Protein AF-A0A9D2FZN5-F1 (afdb_monomer_lite)

Radius of gyration: 23.53 Å; chains: 1; bounding box: 45×25×76 Å

Secondary structure (DSSP, 8-state):
--HHHHHHHHHHHHHHHHHHHHHHHTTSTTS--HHHHT--HHHHHHHHHHHHHHHHTT--HHHHHHHHHHHHHHHHHHHHTS-GGG-TTTTHHHHHHHHHHHHHHHHHHHHHHHHHHHHHHHH--HHHHHHHHHHHH----S---

Organism: NCBI:txid2838738

Structure (mmCIF, N/CA/C/O backbone):
data_AF-A0A9D2FZN5-F1
#
_entry.id   AF-A0A9D2FZN5-F1
#
loop_
_atom_site.group_PDB
_atom_site.id
_atom_site.type_symbol
_atom_site.label_atom_id
_atom_site.label_alt_id
_atom_site.label_comp_id
_atom_site.label_asym_id
_atom_site.label_entity_id
_atom_site.label_seq_id
_atom_site.pdbx_PDB_ins_code
_atom_site.Cartn_x
_atom_site.Cartn_y
_atom_site.Cartn_z
_atom_site.occupancy
_atom_site.B_iso_or_equiv
_atom_site.auth_seq_id
_atom_site.auth_comp_id
_atom_site.auth_asym_id
_atom_site.auth_atom_id
_atom_site.pdbx_PDB_model_num
ATOM 1 N N . MET A 1 1 ? 15.757 3.396 12.621 1.00 40.53 1 MET A N 1
ATOM 2 C CA . MET A 1 1 ? 14.468 2.674 12.544 1.00 40.53 1 MET A CA 1
ATOM 3 C C . MET A 1 1 ? 14.019 2.685 11.091 1.00 40.53 1 MET A C 1
ATOM 5 O O . MET A 1 1 ? 14.041 3.756 10.493 1.00 40.53 1 MET A O 1
ATOM 9 N N . LYS A 1 2 ? 13.760 1.525 10.476 1.00 32.72 2 LYS A N 1
ATOM 10 C CA . LYS A 1 2 ? 13.417 1.441 9.044 1.00 32.72 2 LYS A CA 1
ATOM 11 C C . LYS A 1 2 ? 11.920 1.706 8.870 1.00 32.72 2 LYS A C 1
ATOM 13 O O . LYS A 1 2 ? 11.121 1.125 9.591 1.00 32.72 2 LYS A O 1
ATOM 18 N N . LEU A 1 3 ? 11.548 2.541 7.900 1.00 43.62 3 LEU A N 1
ATOM 19 C CA . LEU A 1 3 ? 10.153 2.904 7.587 1.00 43.62 3 LEU A CA 1
ATOM 20 C C . LEU A 1 3 ? 9.242 1.675 7.390 1.00 43.62 3 LEU A C 1
ATOM 22 O O . LEU A 1 3 ? 8.079 1.697 7.770 1.00 43.62 3 LEU A O 1
ATOM 26 N N . ASN A 1 4 ? 9.811 0.566 6.916 1.00 50.19 4 ASN A N 1
ATOM 27 C CA . ASN A 1 4 ? 9.106 -0.702 6.729 1.00 50.19 4 ASN A CA 1
ATOM 28 C C . ASN A 1 4 ? 8.652 -1.362 8.044 1.00 50.19 4 ASN A C 1
ATOM 30 O O . ASN A 1 4 ? 7.673 -2.094 8.036 1.00 50.19 4 ASN A O 1
ATOM 34 N N . GLU A 1 5 ? 9.352 -1.135 9.161 1.00 42.59 5 GLU A N 1
ATOM 35 C CA . GLU A 1 5 ? 8.925 -1.638 10.477 1.00 42.59 5 GLU A CA 1
ATOM 36 C C . GLU A 1 5 ? 7.797 -0.790 11.062 1.00 42.59 5 GLU A C 1
ATOM 38 O O . GLU A 1 5 ? 6.988 -1.312 11.818 1.00 42.59 5 GLU A O 1
ATOM 43 N N . LEU A 1 6 ? 7.735 0.501 10.715 1.00 45.50 6 LEU A N 1
ATOM 44 C CA . LEU A 1 6 ? 6.675 1.413 11.154 1.00 45.50 6 LEU A CA 1
ATOM 45 C C . LEU A 1 6 ? 5.350 1.104 10.454 1.00 45.50 6 LEU A C 1
ATOM 47 O O . LEU A 1 6 ? 4.316 1.123 11.106 1.00 45.50 6 LEU A O 1
ATOM 51 N N . GLU A 1 7 ? 5.385 0.785 9.160 1.00 46.38 7 GLU A N 1
ATOM 52 C CA . GLU A 1 7 ? 4.183 0.494 8.368 1.00 46.38 7 GLU A CA 1
ATOM 53 C C . GLU A 1 7 ? 3.598 -0.890 8.699 1.00 46.38 7 GLU A C 1
ATOM 55 O O . GLU A 1 7 ? 2.397 -1.003 8.926 1.00 46.38 7 GLU A O 1
ATOM 60 N N . VAL A 1 8 ? 4.451 -1.915 8.861 1.00 49.00 8 VAL A N 1
ATOM 61 C CA . VAL A 1 8 ? 4.035 -3.242 9.360 1.00 49.00 8 VAL A CA 1
ATOM 62 C C . VAL A 1 8 ? 3.524 -3.150 10.799 1.00 49.00 8 VAL A C 1
ATOM 64 O O . VAL A 1 8 ? 2.500 -3.748 11.111 1.00 49.00 8 VAL A O 1
ATOM 67 N N . LYS A 1 9 ? 4.162 -2.340 11.662 1.00 50.25 9 LYS A N 1
ATOM 68 C CA . LYS A 1 9 ? 3.619 -2.064 12.999 1.00 50.25 9 LYS A CA 1
ATOM 69 C C . LYS A 1 9 ? 2.259 -1.389 12.940 1.00 50.25 9 LYS A C 1
ATOM 71 O O . LYS A 1 9 ? 1.418 -1.776 13.726 1.00 50.25 9 LYS A O 1
ATOM 76 N N . LEU A 1 10 ? 2.046 -0.404 12.062 1.00 49.12 10 LEU A N 1
ATOM 77 C CA . LEU A 1 10 ? 0.794 0.364 11.997 1.00 49.12 10 LEU A CA 1
ATOM 78 C C . LEU A 1 10 ? -0.419 -0.491 11.593 1.00 49.12 10 LEU A C 1
ATOM 80 O O . LEU A 1 10 ? -1.532 -0.203 12.026 1.00 49.12 10 LEU A O 1
ATOM 84 N N . ILE A 1 11 ? -0.214 -1.508 10.750 1.00 47.97 11 ILE A N 1
ATOM 85 C CA . ILE A 1 11 ? -1.279 -2.375 10.215 1.00 47.97 11 ILE A CA 1
ATOM 86 C C . ILE A 1 11 ? -1.593 -3.532 11.178 1.00 47.97 11 ILE A C 1
ATOM 88 O O . ILE A 1 11 ? -2.766 -3.813 11.446 1.00 47.97 11 ILE A O 1
ATOM 92 N N . ASP A 1 12 ? -0.559 -4.140 11.765 1.00 57.72 12 ASP A N 1
ATOM 93 C CA . ASP A 1 12 ? -0.683 -5.095 12.876 1.00 57.72 12 ASP A CA 1
ATOM 94 C C . ASP A 1 12 ? -1.386 -4.446 14.086 1.00 57.72 12 ASP A C 1
ATOM 96 O O . ASP A 1 12 ? -2.196 -5.065 14.778 1.00 57.72 12 ASP A O 1
ATOM 100 N N . ASP A 1 13 ? -1.182 -3.136 14.270 1.00 67.31 13 ASP A N 1
ATOM 101 C CA . ASP A 1 13 ? -1.802 -2.366 15.343 1.00 67.31 13 ASP A CA 1
ATOM 102 C C . ASP A 1 13 ? -3.330 -2.325 15.249 1.00 67.31 13 ASP A C 1
ATOM 104 O O . ASP A 1 13 ? -3.955 -2.146 16.282 1.00 67.31 13 ASP A O 1
ATOM 108 N N . PHE A 1 14 ? -3.974 -2.452 14.080 1.00 70.00 14 PHE A N 1
ATOM 109 C CA . PHE A 1 14 ? -5.426 -2.221 13.992 1.00 70.00 14 PHE A CA 1
ATOM 110 C C . PHE A 1 14 ? -6.244 -3.301 14.710 1.00 70.00 14 PHE A C 1
ATOM 112 O O . PHE A 1 14 ? -6.995 -2.981 15.632 1.00 70.00 14 PHE A O 1
ATOM 119 N N . SER A 1 15 ? -6.079 -4.576 14.336 1.00 72.69 15 SER A N 1
ATOM 120 C CA . SER A 1 15 ? -6.773 -5.680 15.018 1.00 72.69 15 SER A CA 1
ATOM 121 C C . SER A 1 15 ? -6.334 -5.754 16.477 1.00 72.69 15 SER A C 1
ATOM 123 O O . SER A 1 15 ? -7.166 -5.724 17.380 1.00 72.69 15 SER A O 1
ATOM 125 N N . HIS A 1 16 ? -5.023 -5.681 16.736 1.00 79.50 16 HIS A N 1
ATOM 126 C CA . HIS A 1 16 ? -4.505 -5.694 18.099 1.00 79.50 16 HIS A CA 1
ATOM 127 C C . HIS A 1 16 ? -4.989 -4.518 18.956 1.00 79.50 16 HIS A C 1
ATOM 129 O O . HIS A 1 16 ? -5.127 -4.679 20.166 1.00 79.50 16 HIS A O 1
ATOM 135 N N . GLN A 1 17 ? -5.241 -3.328 18.406 1.00 79.12 17 GLN A N 1
ATOM 136 C CA . GLN A 1 17 ? -5.852 -2.214 19.145 1.00 79.12 17 GLN A CA 1
ATOM 137 C C . GLN A 1 17 ? -7.303 -2.513 19.512 1.00 79.12 17 GLN A C 1
ATOM 139 O O . GLN A 1 17 ? -7.682 -2.295 20.664 1.00 79.12 17 GLN A O 1
ATOM 144 N N . VAL A 1 18 ? -8.097 -3.025 18.568 1.00 79.81 18 VAL A N 1
ATOM 145 C CA . VAL A 1 18 ? -9.506 -3.367 18.808 1.00 79.81 18 VAL A CA 1
ATOM 146 C C . VAL A 1 18 ? -9.607 -4.486 19.846 1.00 79.81 18 VAL A C 1
ATOM 148 O O . VAL A 1 18 ? -10.282 -4.308 20.859 1.00 79.81 18 VAL A O 1
ATOM 151 N N . THR A 1 19 ? -8.857 -5.579 19.679 1.00 81.75 19 THR A N 1
ATOM 152 C CA . THR A 1 19 ? -8.833 -6.699 20.632 1.00 81.75 19 THR A CA 1
ATOM 153 C C . THR A 1 19 ? -8.337 -6.258 22.009 1.00 81.75 19 THR A C 1
ATOM 155 O O . THR A 1 19 ? -8.989 -6.559 23.001 1.00 81.75 19 THR A O 1
ATOM 158 N N . ARG A 1 20 ? -7.261 -5.456 22.102 1.00 81.75 20 ARG A N 1
ATOM 159 C CA . ARG A 1 20 ? -6.777 -4.937 23.399 1.00 81.75 20 ARG A CA 1
ATOM 160 C C . ARG A 1 20 ? -7.802 -4.055 24.104 1.00 81.75 20 ARG A C 1
ATOM 162 O O . ARG A 1 20 ? -7.893 -4.117 25.326 1.00 81.75 20 ARG A O 1
ATOM 169 N N . LYS A 1 21 ? -8.544 -3.210 23.379 1.00 80.44 21 LYS A N 1
ATOM 170 C CA . LYS A 1 21 ? -9.598 -2.387 23.991 1.00 80.44 21 LYS A CA 1
ATOM 171 C C . LYS A 1 21 ? -10.746 -3.246 24.509 1.00 80.44 21 LYS A C 1
ATOM 173 O O . LYS A 1 21 ? -11.206 -2.994 25.617 1.00 80.44 21 LYS A O 1
ATOM 178 N N . ILE A 1 22 ? -11.160 -4.259 23.750 1.00 83.94 22 ILE A N 1
ATOM 179 C CA . ILE A 1 22 ? -12.197 -5.207 24.177 1.00 83.94 22 ILE A CA 1
ATOM 180 C C . ILE A 1 22 ? -11.726 -6.006 25.394 1.00 83.94 22 ILE A C 1
ATOM 182 O O . ILE A 1 22 ? -12.457 -6.099 26.367 1.00 83.94 22 ILE A O 1
ATOM 186 N N . ASP A 1 23 ? -10.496 -6.514 25.406 1.00 83.12 23 ASP A N 1
ATOM 187 C CA . ASP A 1 23 ? -9.978 -7.274 26.552 1.00 83.12 23 ASP A CA 1
ATOM 188 C C . ASP A 1 23 ? -9.804 -6.405 27.804 1.00 83.12 23 ASP A C 1
ATOM 190 O O . ASP A 1 23 ? -9.927 -6.890 28.924 1.00 83.12 23 ASP A O 1
ATOM 194 N N . LYS A 1 24 ? -9.507 -5.112 27.630 1.00 81.19 24 LYS A N 1
ATOM 195 C CA . LYS A 1 24 ? -9.272 -4.185 28.743 1.00 81.19 24 LYS A CA 1
ATOM 196 C C . LYS A 1 24 ? -10.556 -3.583 29.317 1.00 81.19 24 LYS A C 1
ATOM 198 O O . LYS A 1 24 ? -10.598 -3.285 30.507 1.00 81.19 24 LYS A O 1
ATOM 203 N N . TYR A 1 25 ? -11.560 -3.342 28.479 1.00 81.38 25 TYR A N 1
ATOM 204 C CA . TYR A 1 25 ? -12.760 -2.586 28.850 1.00 81.38 25 TYR A CA 1
ATOM 205 C C . TYR A 1 25 ? -14.071 -3.331 28.580 1.00 81.38 25 TYR A C 1
ATOM 207 O O . TYR A 1 25 ? -15.118 -2.830 28.967 1.00 81.38 25 TYR A O 1
ATOM 215 N N . GLY A 1 26 ? -14.038 -4.513 27.963 1.00 76.69 26 GLY A N 1
ATOM 216 C CA . GLY A 1 26 ? -15.225 -5.263 27.541 1.00 76.69 26 GLY A CA 1
ATOM 217 C C . GLY A 1 26 ? -16.154 -5.685 28.674 1.00 76.69 26 GLY A C 1
ATOM 218 O O . GLY A 1 26 ? -17.351 -5.823 28.448 1.00 76.69 26 GLY A O 1
ATOM 219 N N . ASP A 1 27 ? -15.624 -5.817 29.891 1.00 79.25 27 ASP A N 1
ATOM 220 C CA . ASP A 1 27 ? -16.412 -6.125 31.089 1.00 79.25 27 ASP A CA 1
ATOM 221 C C . ASP A 1 27 ? -17.083 -4.884 31.706 1.00 79.25 27 ASP A C 1
ATOM 223 O O . ASP A 1 27 ? -17.836 -5.001 32.678 1.00 79.25 27 ASP A O 1
ATOM 227 N N . ARG A 1 28 ? -16.814 -3.677 31.186 1.00 80.88 28 ARG A N 1
ATOM 228 C CA . ARG A 1 28 ? -17.404 -2.452 31.725 1.00 80.88 28 ARG A CA 1
ATOM 229 C C . ARG A 1 28 ? -18.837 -2.248 31.212 1.00 80.88 28 ARG A C 1
ATOM 231 O O . ARG A 1 28 ? -19.095 -2.418 30.021 1.00 80.88 28 ARG A O 1
ATOM 238 N N . PRO A 1 29 ? -19.776 -1.823 32.075 1.00 74.75 29 PRO A N 1
ATOM 239 C CA . PRO A 1 29 ? -21.183 -1.656 31.703 1.00 74.75 29 PRO A CA 1
ATOM 240 C C . PRO A 1 29 ? -21.440 -0.504 30.714 1.00 74.75 29 PRO A C 1
ATOM 242 O O . PRO A 1 29 ? -22.486 -0.480 30.070 1.00 74.75 29 PRO A O 1
ATOM 245 N N . ASP A 1 30 ? -20.512 0.447 30.596 1.00 79.31 30 ASP A N 1
ATOM 246 C CA . ASP A 1 30 ? -20.529 1.571 29.652 1.00 79.31 30 ASP A CA 1
ATOM 247 C C . ASP A 1 30 ? -19.811 1.262 28.325 1.00 79.31 30 ASP A C 1
ATOM 249 O O . ASP A 1 30 ? -19.865 2.063 27.389 1.00 79.31 30 ASP A O 1
ATOM 253 N N . PHE A 1 31 ? -19.147 0.107 28.220 1.00 82.19 31 PHE A N 1
ATOM 254 C CA . PHE A 1 31 ? -18.475 -0.309 26.996 1.00 82.19 31 PHE A CA 1
ATOM 255 C C . PHE A 1 31 ? -19.494 -0.731 25.920 1.00 82.19 31 PHE A C 1
ATOM 257 O O . PHE A 1 31 ? -20.540 -1.304 26.243 1.00 82.19 31 PHE A O 1
ATOM 264 N N . PRO A 1 32 ? -19.220 -0.488 24.620 1.00 79.31 32 PRO A N 1
ATOM 265 C CA . PRO A 1 32 ? -20.097 -0.925 23.540 1.00 79.31 32 PRO A CA 1
ATOM 266 C C . PRO A 1 32 ? -20.366 -2.435 23.597 1.00 79.31 32 PRO A C 1
ATOM 268 O O . PRO A 1 32 ? -19.468 -3.255 23.392 1.00 79.31 32 PRO A O 1
ATOM 271 N N . ASN A 1 33 ? -21.622 -2.804 23.850 1.00 78.19 33 ASN A N 1
ATOM 272 C CA . ASN A 1 33 ? -22.030 -4.201 23.948 1.00 78.19 33 ASN A CA 1
ATOM 273 C C . ASN A 1 33 ? -22.262 -4.800 22.550 1.00 78.19 33 ASN A C 1
ATOM 275 O O . ASN A 1 33 ? -23.064 -4.278 21.777 1.00 78.19 33 ASN A O 1
ATOM 279 N N . MET A 1 34 ? -21.589 -5.913 22.251 1.00 79.25 34 MET A N 1
ATOM 280 C CA . MET A 1 34 ? -21.685 -6.646 20.983 1.00 79.25 34 MET A CA 1
ATOM 281 C C . MET A 1 34 ? -23.128 -7.057 20.623 1.00 79.25 34 MET A C 1
ATOM 283 O O . MET A 1 34 ? -23.524 -6.954 19.459 1.00 79.25 34 MET A O 1
ATOM 287 N N . ASP A 1 35 ? -23.957 -7.396 21.618 1.00 78.06 35 ASP A N 1
ATOM 288 C CA . ASP A 1 35 ? -25.357 -7.804 21.433 1.00 78.06 35 ASP A CA 1
ATOM 289 C C . ASP A 1 35 ? -26.224 -6.683 20.839 1.00 78.06 35 ASP A C 1
ATOM 291 O O . ASP A 1 35 ? -27.107 -6.930 20.014 1.00 78.06 35 ASP A O 1
ATOM 295 N N . VAL A 1 36 ? -25.949 -5.424 21.208 1.00 78.12 36 VAL A N 1
ATOM 296 C CA . VAL A 1 36 ? -26.668 -4.241 20.694 1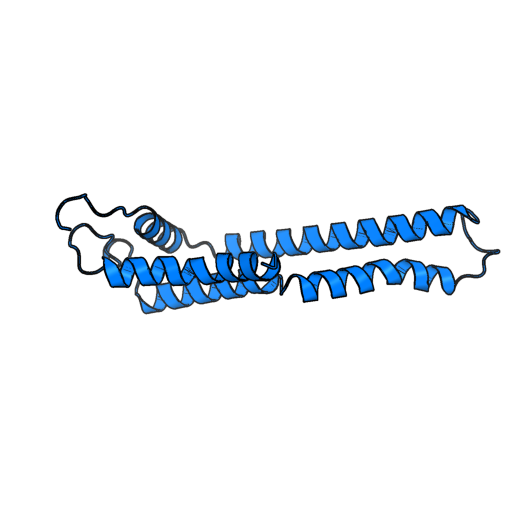.00 78.12 36 VAL A CA 1
ATOM 297 C C . VAL A 1 36 ? -26.418 -4.064 19.197 1.00 78.12 36 VAL A C 1
ATOM 299 O O . VAL A 1 36 ? -27.300 -3.617 18.460 1.00 78.12 36 VAL A O 1
ATOM 302 N N . TYR A 1 37 ? -25.234 -4.462 18.737 1.00 74.75 37 TYR A N 1
ATOM 303 C CA . TYR A 1 37 ? -24.844 -4.402 17.333 1.00 74.75 37 TYR A CA 1
ATOM 304 C C . TYR A 1 37 ? -25.186 -5.690 16.572 1.00 74.75 37 TYR A C 1
ATOM 306 O O . TYR A 1 37 ? -25.072 -5.691 15.346 1.00 74.75 37 TYR A O 1
ATOM 314 N N . ARG A 1 38 ? -25.690 -6.729 17.264 1.00 78.81 38 ARG A N 1
ATOM 315 C CA . ARG A 1 38 ? -25.974 -8.075 16.734 1.00 78.81 38 ARG A CA 1
ATOM 316 C C . ARG A 1 38 ? -24.743 -8.736 16.116 1.00 78.81 38 ARG A C 1
ATOM 318 O O . ARG A 1 38 ? -24.834 -9.301 15.030 1.00 78.81 38 ARG A O 1
ATOM 325 N N . ILE A 1 39 ? -23.608 -8.611 16.790 1.00 80.62 39 ILE A N 1
ATOM 326 C CA . ILE A 1 39 ? -22.322 -9.135 16.329 1.00 80.62 39 ILE A CA 1
ATOM 327 C C . ILE A 1 39 ? -21.840 -10.148 17.353 1.00 80.62 39 ILE A C 1
ATOM 329 O O . ILE A 1 39 ? -21.921 -9.883 18.548 1.00 80.62 39 ILE A O 1
ATOM 333 N N . ASP A 1 40 ? -21.329 -11.284 16.894 1.00 83.50 40 ASP A N 1
ATOM 334 C CA . ASP A 1 40 ? -20.630 -12.226 17.763 1.00 83.50 40 ASP A CA 1
ATOM 335 C C . ASP A 1 40 ? -19.115 -11.976 17.762 1.00 83.50 40 ASP A C 1
ATOM 337 O O . ASP A 1 40 ? -18.540 -11.490 16.782 1.00 83.50 40 ASP A O 1
ATOM 341 N N . ARG A 1 41 ? -18.435 -12.347 18.851 1.00 79.12 41 ARG A N 1
ATOM 342 C CA . ARG A 1 41 ? -16.981 -12.184 18.951 1.00 79.12 41 ARG A CA 1
ATOM 343 C C . ARG A 1 41 ? -16.236 -12.997 17.891 1.00 79.12 41 ARG A C 1
ATOM 345 O O . ARG A 1 41 ? -15.255 -12.504 17.340 1.00 79.12 41 ARG A O 1
ATOM 352 N N . GLN A 1 42 ? -16.725 -14.188 17.543 1.00 81.56 42 GLN A N 1
ATOM 353 C CA . GLN A 1 42 ? -16.121 -15.003 16.490 1.00 81.56 42 GLN A CA 1
ATOM 354 C C . GLN A 1 42 ? -16.263 -14.352 15.106 1.00 81.56 42 GLN A C 1
ATOM 356 O O . GLN A 1 42 ? -15.328 -14.396 14.305 1.00 81.56 42 GLN A O 1
ATOM 361 N N . GLU A 1 43 ? -17.408 -13.722 14.828 1.00 80.56 43 GLU A N 1
ATOM 362 C CA . GLU A 1 43 ? -17.631 -12.979 13.582 1.00 80.56 43 GLU A CA 1
ATOM 363 C C . GLU A 1 43 ? -16.743 -11.732 13.506 1.00 80.56 43 GLU A C 1
ATOM 365 O O . GLU A 1 43 ? -16.144 -11.463 12.462 1.00 80.56 43 GLU A O 1
ATOM 370 N N . LEU A 1 44 ? -16.606 -10.995 14.613 1.00 82.62 44 LEU A N 1
ATOM 371 C CA . LEU A 1 44 ? -15.730 -9.828 14.708 1.00 82.62 44 LEU A CA 1
ATOM 372 C C . LEU A 1 44 ? -14.266 -10.184 14.433 1.00 82.62 44 LEU A C 1
ATOM 374 O O . LEU A 1 44 ? -13.618 -9.509 13.632 1.00 82.62 44 LEU A O 1
ATOM 378 N N . ASP A 1 45 ? -13.754 -11.241 15.063 1.00 81.00 45 ASP A N 1
ATOM 379 C CA . ASP A 1 45 ? -12.367 -11.676 14.888 1.00 81.00 45 ASP A CA 1
ATOM 380 C C . ASP A 1 45 ? -12.101 -12.120 13.440 1.00 81.00 45 ASP A C 1
ATOM 382 O O . ASP A 1 45 ? -11.083 -11.746 12.853 1.00 81.00 45 ASP A O 1
ATOM 386 N N . GLY A 1 46 ? -13.047 -12.841 12.823 1.00 81.94 46 GLY A N 1
ATOM 387 C CA . GLY A 1 46 ? -12.979 -13.211 11.406 1.00 81.94 46 GLY A CA 1
ATOM 388 C C . GLY A 1 46 ? -12.952 -11.993 10.478 1.00 81.94 46 GLY A C 1
ATOM 389 O O . GLY A 1 46 ? -12.125 -11.918 9.570 1.00 81.94 46 GLY A O 1
ATOM 390 N N . TYR A 1 47 ? -13.789 -10.990 10.744 1.00 80.56 47 TYR A N 1
ATOM 391 C CA . TYR A 1 47 ? -13.819 -9.753 9.964 1.00 80.56 47 TYR A CA 1
ATOM 392 C C . TYR A 1 47 ? -12.542 -8.921 10.108 1.00 80.56 47 TYR A C 1
ATOM 394 O O . TYR A 1 47 ? -12.026 -8.402 9.116 1.00 80.56 47 TYR A O 1
ATOM 402 N N . LEU A 1 48 ? -12.004 -8.797 11.325 1.00 81.31 48 LEU A N 1
ATOM 403 C CA . LEU A 1 48 ? -10.732 -8.112 11.566 1.00 81.31 48 LEU A CA 1
ATOM 404 C C . LEU A 1 48 ? -9.577 -8.828 10.858 1.00 81.31 48 LEU A C 1
ATOM 406 O O . LEU A 1 48 ? -8.745 -8.159 10.241 1.00 81.31 48 LEU A O 1
ATOM 410 N N . PHE A 1 49 ? -9.566 -10.163 10.887 1.00 80.75 49 PHE A N 1
ATOM 411 C CA . PHE A 1 49 ? -8.585 -10.983 10.182 1.00 80.75 49 PHE A CA 1
ATOM 412 C C . PHE A 1 49 ? -8.662 -10.794 8.663 1.00 80.75 49 PHE A C 1
ATOM 414 O O . PHE A 1 49 ? -7.646 -10.509 8.032 1.00 80.75 49 PHE A O 1
ATOM 421 N N . ASP A 1 50 ? -9.854 -10.862 8.067 1.00 79.38 50 ASP A N 1
ATOM 422 C CA . ASP A 1 50 ? -10.041 -10.663 6.624 1.00 79.38 50 ASP A CA 1
ATOM 423 C C . ASP A 1 50 ? -9.658 -9.242 6.185 1.00 79.38 50 ASP A C 1
ATOM 425 O O . ASP A 1 50 ? -9.034 -9.041 5.135 1.00 79.38 50 ASP A O 1
ATOM 429 N N . LYS A 1 51 ? -9.981 -8.236 7.007 1.00 77.25 51 LYS A N 1
ATOM 430 C CA . LYS A 1 51 ? -9.622 -6.835 6.753 1.00 77.25 51 LYS A CA 1
ATOM 431 C C . LYS A 1 51 ? -8.108 -6.636 6.813 1.00 77.25 51 LYS A C 1
ATOM 433 O O .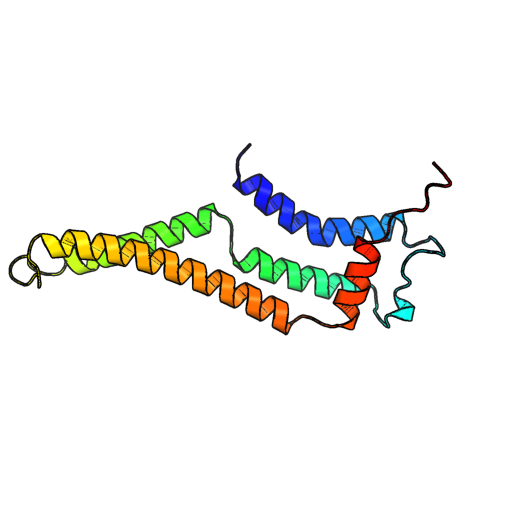 LYS A 1 51 ? -7.565 -5.970 5.931 1.00 77.25 51 LYS A O 1
ATOM 438 N N . GLN A 1 52 ? -7.423 -7.242 7.784 1.00 71.19 52 GLN A N 1
ATOM 439 C CA . GLN A 1 52 ? -5.958 -7.249 7.843 1.00 71.19 52 GLN A CA 1
ATOM 440 C C . GLN A 1 52 ? -5.346 -8.000 6.663 1.00 71.19 52 GLN A C 1
ATOM 442 O O . GLN A 1 52 ? -4.474 -7.451 5.999 1.00 71.19 52 GLN A O 1
ATOM 447 N N . ALA A 1 53 ? -5.868 -9.173 6.307 1.00 76.50 53 ALA A N 1
ATOM 448 C CA . ALA A 1 53 ? -5.380 -9.943 5.170 1.00 76.50 53 ALA A CA 1
ATOM 449 C C . ALA A 1 53 ? -5.449 -9.144 3.859 1.00 76.50 53 ALA A C 1
ATOM 451 O O . ALA A 1 53 ? -4.529 -9.227 3.050 1.00 76.50 53 ALA A O 1
ATOM 452 N N . ILE A 1 54 ? -6.500 -8.336 3.649 1.00 74.44 54 ILE A N 1
ATOM 453 C CA . ILE A 1 54 ? -6.606 -7.429 2.493 1.00 74.44 54 ILE A CA 1
ATOM 454 C C . ILE A 1 54 ? -5.572 -6.304 2.546 1.00 74.44 54 ILE A C 1
ATOM 456 O O . ILE A 1 54 ? -5.011 -5.959 1.506 1.00 74.44 54 ILE A O 1
ATOM 460 N N . LEU A 1 55 ? -5.340 -5.711 3.717 1.00 72.69 55 LEU A N 1
ATOM 461 C CA . LEU A 1 55 ? -4.327 -4.666 3.884 1.00 72.69 55 LEU A CA 1
ATOM 462 C C . LEU A 1 55 ? -2.917 -5.231 3.647 1.00 72.69 55 LEU A C 1
ATOM 464 O O . LEU A 1 55 ? -2.108 -4.602 2.966 1.00 72.69 55 LEU A O 1
ATOM 468 N N . ASP A 1 56 ? -2.670 -6.465 4.079 1.00 70.75 56 ASP A N 1
ATOM 469 C CA . ASP A 1 56 ? -1.409 -7.182 3.886 1.00 70.75 56 ASP A CA 1
ATOM 470 C C . ASP A 1 56 ? -1.177 -7.631 2.433 1.00 70.75 56 ASP A C 1
ATOM 472 O O . ASP A 1 56 ? -0.039 -7.923 2.048 1.00 70.75 56 ASP A O 1
ATOM 476 N N . MET A 1 57 ? -2.212 -7.629 1.577 1.00 69.31 57 MET A N 1
ATOM 477 C CA . MET A 1 57 ? -2.065 -7.936 0.145 1.00 69.31 57 MET A CA 1
ATOM 478 C C . MET A 1 57 ? -1.158 -6.947 -0.595 1.00 69.31 57 MET A C 1
ATOM 480 O O . MET A 1 57 ? -0.633 -7.296 -1.653 1.00 69.31 57 MET A O 1
ATOM 484 N N . GLU A 1 58 ? -0.948 -5.732 -0.073 1.00 68.38 58 GLU A N 1
ATOM 485 C CA . GLU A 1 58 ? 0.006 -4.777 -0.660 1.00 68.38 58 GLU A CA 1
ATOM 486 C C . GLU A 1 58 ? 1.454 -5.299 -0.582 1.00 68.38 58 GLU A C 1
ATOM 488 O O . GLU A 1 58 ? 2.322 -4.886 -1.357 1.00 68.38 58 GLU A O 1
ATOM 493 N N . GLY A 1 59 ? 1.710 -6.257 0.317 1.00 68.19 59 GLY A N 1
ATOM 494 C CA . GLY A 1 59 ? 3.013 -6.854 0.556 1.00 68.19 59 GLY A CA 1
ATOM 495 C C . GLY A 1 59 ? 4.003 -5.878 1.193 1.00 68.19 59 GLY A C 1
ATOM 496 O O . GLY A 1 59 ? 3.791 -4.669 1.261 1.00 68.19 59 GLY A O 1
ATOM 497 N N . SER A 1 60 ? 5.140 -6.405 1.657 1.00 74.44 60 SER A N 1
ATOM 498 C CA . SER A 1 60 ? 6.162 -5.558 2.286 1.00 74.44 60 SER A CA 1
ATOM 499 C C . SER A 1 60 ? 6.710 -4.498 1.315 1.00 74.44 60 SER A C 1
ATOM 501 O O . SER A 1 60 ? 6.843 -4.783 0.117 1.00 74.44 60 SER A O 1
ATOM 503 N N . PRO A 1 61 ? 7.178 -3.332 1.806 1.00 73.75 61 PRO A N 1
ATOM 504 C CA . PRO A 1 61 ? 7.796 -2.324 0.944 1.00 73.75 61 PRO A CA 1
ATOM 505 C C . PRO A 1 61 ? 8.970 -2.886 0.135 1.00 73.75 61 PRO A C 1
ATOM 507 O O . PRO A 1 61 ? 9.191 -2.506 -1.008 1.00 73.75 61 PRO A O 1
ATOM 510 N N . ARG A 1 62 ? 9.699 -3.867 0.690 1.00 75.12 62 ARG A N 1
ATOM 511 C CA . ARG A 1 62 ? 10.762 -4.582 -0.030 1.00 75.12 62 ARG A CA 1
ATOM 512 C C . ARG A 1 62 ? 10.222 -5.318 -1.259 1.00 75.12 62 ARG A C 1
ATOM 514 O O . ARG A 1 62 ? 10.809 -5.185 -2.326 1.00 75.12 62 ARG A O 1
ATOM 521 N N . SER A 1 63 ? 9.120 -6.054 -1.112 1.00 77.81 63 SER A N 1
ATOM 522 C CA . SER A 1 63 ? 8.449 -6.737 -2.226 1.00 77.81 63 SER A CA 1
ATOM 523 C C . SER A 1 63 ? 7.976 -5.734 -3.282 1.00 77.81 63 SER A C 1
ATOM 525 O O . SER A 1 63 ? 8.245 -5.906 -4.470 1.00 77.81 63 SER A O 1
ATOM 527 N N . GLN A 1 64 ? 7.370 -4.627 -2.840 1.00 77.44 64 GLN A N 1
ATOM 528 C CA . GLN A 1 64 ? 6.903 -3.564 -3.730 1.00 77.44 64 GLN A CA 1
ATOM 529 C C . GLN A 1 64 ? 8.049 -2.921 -4.521 1.00 77.44 64 GLN A C 1
ATOM 531 O O . GLN A 1 64 ? 7.926 -2.741 -5.731 1.00 77.44 64 GLN A O 1
ATOM 536 N N . TYR A 1 65 ? 9.184 -2.613 -3.882 1.00 80.62 65 TYR A N 1
ATOM 537 C CA . TYR A 1 65 ? 10.349 -2.050 -4.571 1.00 80.62 65 TYR A CA 1
ATOM 538 C C . TYR A 1 65 ? 10.988 -3.039 -5.547 1.00 80.62 65 TYR A C 1
ATOM 540 O O . TYR A 1 65 ? 11.421 -2.629 -6.622 1.00 80.62 65 TYR A O 1
ATOM 548 N N . THR A 1 66 ? 11.030 -4.332 -5.215 1.00 85.19 66 THR A N 1
ATOM 549 C CA . THR A 1 66 ? 11.506 -5.366 -6.143 1.00 85.19 66 THR A CA 1
ATOM 550 C C . THR A 1 66 ? 10.600 -5.463 -7.367 1.00 85.19 66 THR A C 1
ATOM 552 O O . THR A 1 66 ? 11.100 -5.447 -8.490 1.00 85.19 66 THR A O 1
ATOM 555 N N . LEU A 1 67 ? 9.279 -5.486 -7.173 1.00 83.12 67 LEU A N 1
ATOM 556 C CA . LEU A 1 67 ? 8.315 -5.505 -8.272 1.00 83.12 67 LEU A CA 1
ATOM 557 C C . LEU A 1 67 ? 8.418 -4.239 -9.133 1.00 83.12 67 LEU A C 1
ATOM 559 O O . LEU A 1 67 ? 8.458 -4.330 -10.357 1.00 83.12 67 LEU A O 1
ATOM 563 N N . PHE A 1 68 ? 8.531 -3.067 -8.505 1.00 84.19 68 PHE A N 1
ATOM 564 C CA . PHE A 1 68 ? 8.724 -1.795 -9.201 1.00 84.19 68 PHE A CA 1
ATOM 565 C C . PHE A 1 68 ? 10.019 -1.784 -10.020 1.00 84.19 68 PHE A C 1
ATOM 567 O O . PHE A 1 68 ? 10.009 -1.368 -11.175 1.00 84.19 68 PHE A O 1
ATOM 574 N N . GLY A 1 69 ? 11.121 -2.285 -9.455 1.00 84.38 69 GLY A N 1
ATOM 575 C CA . GLY A 1 69 ? 12.400 -2.412 -10.152 1.00 84.38 69 GLY A CA 1
ATOM 576 C C . GLY A 1 69 ? 12.308 -3.321 -11.377 1.00 84.38 69 GLY A C 1
ATOM 577 O O . GLY A 1 69 ? 12.774 -2.945 -12.448 1.00 84.38 69 GLY A O 1
ATOM 578 N N . ILE A 1 70 ? 11.648 -4.477 -11.253 1.00 88.06 70 ILE A N 1
ATOM 579 C CA . ILE A 1 70 ? 11.412 -5.390 -12.383 1.00 88.06 70 ILE A CA 1
ATOM 580 C C . ILE A 1 70 ? 10.591 -4.688 -13.472 1.00 88.06 70 ILE A C 1
ATOM 582 O O . ILE A 1 70 ? 10.985 -4.688 -14.636 1.00 88.06 70 ILE A O 1
ATOM 586 N N . LEU A 1 71 ? 9.485 -4.040 -13.100 1.00 85.62 71 LEU A N 1
ATOM 587 C CA . LEU A 1 71 ? 8.603 -3.344 -14.040 1.00 85.62 71 LEU A CA 1
ATOM 588 C C . LEU A 1 71 ? 9.293 -2.175 -14.752 1.00 85.62 71 LEU A C 1
ATOM 590 O O . LEU A 1 71 ? 9.075 -1.982 -15.945 1.00 85.62 71 LEU A O 1
ATOM 594 N N . ALA A 1 72 ? 10.148 -1.425 -14.056 1.00 85.25 72 ALA A N 1
ATOM 595 C CA . ALA A 1 72 ? 10.885 -0.306 -14.637 1.00 85.25 72 ALA A CA 1
ATOM 596 C C . ALA A 1 72 ? 11.912 -0.753 -15.694 1.00 85.25 72 ALA A C 1
ATOM 598 O O . ALA A 1 72 ? 12.206 0.003 -16.619 1.00 85.25 72 ALA A O 1
ATOM 599 N N . VAL A 1 73 ? 12.440 -1.977 -15.583 1.00 87.12 73 VAL A N 1
ATOM 600 C CA . VAL A 1 73 ? 13.451 -2.521 -16.504 1.00 87.12 73 VAL A CA 1
ATOM 601 C C . VAL A 1 73 ? 12.823 -3.152 -17.754 1.00 87.12 73 VAL A C 1
ATOM 603 O O . VAL A 1 73 ? 13.456 -3.156 -18.807 1.00 87.12 73 VAL A O 1
ATOM 606 N N . ILE A 1 74 ? 11.570 -3.621 -17.696 1.00 90.00 74 ILE A N 1
ATOM 607 C CA . ILE A 1 74 ? 10.889 -4.259 -18.842 1.00 90.00 74 ILE A CA 1
ATOM 608 C C . ILE A 1 74 ? 10.904 -3.382 -20.111 1.00 90.00 74 ILE A C 1
ATOM 610 O O . ILE A 1 74 ? 11.319 -3.888 -21.153 1.00 90.00 74 ILE A O 1
ATOM 614 N N . PRO A 1 75 ? 10.529 -2.087 -20.081 1.00 86.75 75 PRO A N 1
ATOM 615 C CA . PRO A 1 75 ? 10.548 -1.247 -21.282 1.00 86.75 75 PRO A CA 1
ATOM 616 C C . PRO A 1 75 ? 11.948 -1.064 -21.869 1.00 86.75 75 PRO A C 1
ATOM 618 O O . PRO A 1 75 ? 12.100 -0.965 -23.083 1.00 86.75 75 PRO A O 1
ATOM 621 N N . ILE A 1 76 ? 12.972 -1.057 -21.013 1.00 86.12 76 ILE A N 1
ATOM 622 C CA . ILE A 1 76 ? 14.374 -0.952 -21.426 1.00 86.12 76 ILE A CA 1
ATOM 623 C C . ILE A 1 76 ? 14.813 -2.249 -22.116 1.00 86.12 76 ILE A C 1
ATOM 625 O O . ILE A 1 76 ? 15.461 -2.194 -23.157 1.00 86.12 76 ILE A O 1
ATOM 629 N N . LEU A 1 77 ? 14.416 -3.413 -21.593 1.00 89.06 77 LEU A N 1
ATOM 630 C CA . LEU A 1 77 ? 14.691 -4.709 -22.224 1.00 89.06 77 LEU A CA 1
ATOM 631 C C . LEU A 1 77 ? 13.984 -4.853 -23.573 1.00 89.06 77 LEU A C 1
ATOM 633 O O . LEU A 1 77 ? 14.590 -5.326 -24.531 1.00 89.06 77 LEU A O 1
ATOM 637 N N . VAL A 1 78 ? 12.726 -4.416 -23.664 1.00 88.56 78 VAL A N 1
ATOM 638 C CA . VAL A 1 78 ? 11.976 -4.399 -24.928 1.00 88.56 78 VAL A CA 1
ATOM 639 C C . VAL A 1 78 ? 12.667 -3.491 -25.944 1.00 88.56 78 VAL A C 1
ATOM 641 O O . VAL A 1 78 ? 12.851 -3.900 -27.086 1.00 88.56 78 VAL A O 1
ATOM 644 N N . LEU A 1 79 ? 13.107 -2.296 -25.532 1.00 87.06 79 LEU A N 1
ATOM 645 C CA . LEU A 1 79 ? 13.846 -1.386 -26.408 1.00 87.06 79 LEU A CA 1
ATOM 646 C C . LEU A 1 79 ? 15.190 -1.983 -26.855 1.00 87.06 79 LEU A C 1
ATOM 648 O O . LEU A 1 79 ? 15.547 -1.862 -28.021 1.00 87.06 79 LEU A O 1
ATOM 652 N N . SER A 1 80 ? 15.898 -2.680 -25.960 1.00 85.88 80 SER A N 1
ATOM 653 C CA . SER A 1 80 ? 17.170 -3.352 -26.261 1.00 85.88 80 SER A CA 1
ATOM 654 C C . SER A 1 80 ? 17.044 -4.477 -27.293 1.00 85.88 80 S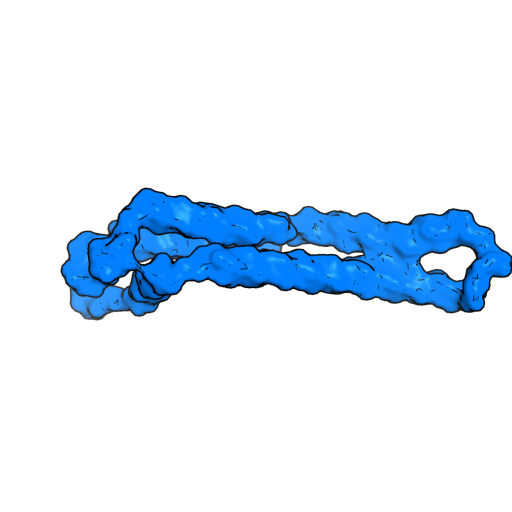ER A C 1
ATOM 656 O O . SER A 1 80 ? 18.051 -4.863 -27.881 1.00 85.88 80 SER A O 1
ATOM 658 N N . ALA A 1 81 ? 15.848 -5.029 -27.497 1.00 88.06 81 ALA A N 1
ATOM 659 C CA . ALA A 1 81 ? 15.596 -6.049 -28.512 1.00 88.06 81 ALA A CA 1
ATOM 660 C C . ALA A 1 81 ? 15.321 -5.453 -29.908 1.00 88.06 81 ALA A C 1
ATOM 662 O O . ALA A 1 81 ? 15.228 -6.200 -30.882 1.00 88.06 81 ALA A O 1
ATOM 663 N N . ILE A 1 82 ? 15.176 -4.127 -30.017 1.00 86.19 82 ILE A N 1
ATOM 664 C CA . ILE A 1 82 ? 14.871 -3.418 -31.262 1.00 86.19 82 ILE A CA 1
ATOM 665 C C . ILE A 1 82 ? 16.161 -2.769 -31.792 1.00 86.19 82 ILE A C 1
ATOM 667 O O . ILE A 1 82 ? 16.797 -2.019 -31.048 1.00 86.19 82 ILE A O 1
ATOM 671 N N . PRO A 1 83 ? 16.539 -2.994 -33.069 1.00 83.56 83 PRO A N 1
ATOM 672 C CA . PRO A 1 83 ? 17.687 -2.327 -33.681 1.00 83.56 83 PRO A CA 1
ATOM 673 C C . PRO A 1 83 ? 17.552 -0.804 -33.600 1.00 83.56 83 PRO A C 1
ATOM 675 O O . PRO A 1 83 ? 16.465 -0.279 -33.847 1.00 83.56 83 PRO A O 1
ATOM 678 N N . GLU A 1 84 ? 18.646 -0.098 -33.314 1.00 77.62 84 GLU A N 1
ATOM 679 C CA . GLU A 1 84 ? 18.645 1.367 -33.150 1.00 77.62 84 GLU A CA 1
ATOM 680 C C . GLU A 1 84 ? 18.128 2.108 -34.393 1.00 77.62 84 GLU A C 1
ATOM 682 O O . GLU A 1 84 ? 17.459 3.134 -34.290 1.00 77.62 84 GLU A O 1
ATOM 687 N N . GLU A 1 85 ? 18.357 1.537 -35.576 1.00 80.88 85 GLU A N 1
ATOM 688 C CA . GLU A 1 85 ? 17.874 2.035 -36.872 1.00 80.88 85 GLU A CA 1
ATOM 689 C C . GLU A 1 85 ? 16.340 2.089 -36.965 1.00 80.88 85 GLU A C 1
ATOM 691 O O . GLU A 1 85 ? 15.788 2.888 -37.719 1.00 80.88 85 GLU A O 1
ATOM 696 N N . ASN A 1 86 ? 15.649 1.270 -36.168 1.00 82.50 86 ASN A N 1
ATOM 697 C CA . ASN A 1 86 ? 14.192 1.175 -36.127 1.00 82.50 86 ASN A CA 1
ATOM 698 C C . ASN A 1 86 ? 13.582 1.965 -34.959 1.00 82.50 86 ASN A C 1
ATOM 700 O O . ASN A 1 86 ? 12.391 1.821 -34.669 1.00 82.50 86 ASN A O 1
ATOM 704 N N . TRP A 1 87 ? 14.373 2.776 -34.251 1.00 84.56 87 TRP A N 1
ATOM 705 C CA . TRP A 1 87 ? 13.871 3.565 -33.133 1.00 84.56 87 TRP A CA 1
ATOM 706 C C . TRP A 1 87 ? 13.017 4.742 -33.632 1.00 84.56 87 TRP A C 1
ATOM 708 O O . TRP A 1 87 ? 13.526 5.606 -34.349 1.00 84.56 87 TRP A O 1
ATOM 718 N N . PRO A 1 88 ? 11.740 4.845 -33.213 1.00 80.50 88 PRO A N 1
ATOM 719 C CA . PRO A 1 88 ? 10.795 5.831 -33.745 1.00 80.50 88 PRO A CA 1
ATOM 720 C C . PRO A 1 88 ? 11.234 7.286 -33.538 1.00 80.50 88 PRO A C 1
ATOM 722 O O . PRO A 1 88 ? 10.858 8.154 -34.322 1.00 80.50 88 PRO A O 1
ATOM 725 N N . TRP A 1 89 ? 12.039 7.558 -32.505 1.00 83.56 89 TRP A N 1
ATOM 726 C CA . TRP A 1 89 ? 12.557 8.895 -32.199 1.00 83.56 89 TRP A CA 1
ATOM 727 C C . TRP A 1 89 ? 14.083 8.925 -32.021 1.00 83.56 89 TRP A C 1
ATOM 729 O O . TRP A 1 89 ? 14.611 9.822 -31.356 1.00 83.56 89 TRP A O 1
ATOM 739 N N . GLY A 1 90 ? 14.806 7.935 -32.559 1.00 83.88 90 GLY A N 1
ATOM 740 C CA . GLY A 1 90 ? 16.254 7.803 -32.358 1.00 83.88 90 GLY A CA 1
ATOM 741 C C . GLY A 1 90 ? 16.618 7.822 -30.868 1.00 83.88 90 GLY A C 1
ATOM 742 O O . GLY A 1 90 ? 15.947 7.179 -30.059 1.00 83.88 90 GLY A O 1
ATOM 743 N N . ASN A 1 91 ? 17.616 8.618 -30.480 1.00 83.38 91 ASN A N 1
ATOM 744 C CA . ASN A 1 91 ? 18.112 8.703 -29.096 1.00 83.38 91 ASN A CA 1
ATOM 745 C C . ASN A 1 91 ? 17.043 9.107 -28.057 1.00 83.38 91 ASN A C 1
ATOM 747 O O . ASN A 1 91 ? 17.154 8.742 -26.887 1.00 83.38 91 ASN A O 1
ATOM 751 N N . LEU A 1 92 ? 15.985 9.826 -28.459 1.00 87.06 92 LEU A N 1
ATOM 752 C CA . LEU A 1 92 ? 14.885 10.201 -27.556 1.00 87.06 92 LEU A CA 1
ATOM 753 C C . LEU A 1 92 ? 14.034 8.996 -27.134 1.00 87.06 92 LEU A C 1
ATOM 755 O O . LEU A 1 92 ? 13.371 9.044 -26.099 1.00 87.06 92 LEU A O 1
ATOM 759 N N . THR A 1 93 ? 14.086 7.898 -27.889 1.00 87.81 93 THR A N 1
ATOM 760 C CA . THR A 1 93 ? 13.373 6.651 -27.580 1.00 87.81 93 THR A CA 1
ATOM 761 C C . THR A 1 93 ? 13.856 6.042 -26.263 1.00 87.81 93 THR A C 1
ATOM 763 O O . THR A 1 93 ? 13.050 5.505 -25.507 1.00 87.81 93 THR A O 1
ATOM 766 N N . VAL A 1 94 ? 15.141 6.208 -25.923 1.00 86.44 94 VAL A N 1
ATOM 767 C CA . VAL A 1 94 ? 15.702 5.777 -24.631 1.00 86.44 94 VAL A CA 1
ATOM 768 C C . VAL A 1 94 ? 15.079 6.566 -23.480 1.00 86.44 94 VAL A C 1
ATOM 770 O O . VAL A 1 94 ? 14.630 5.983 -22.493 1.00 86.44 94 VAL A O 1
ATOM 773 N N . LEU A 1 95 ? 14.985 7.892 -23.623 1.00 88.94 95 LEU A N 1
ATOM 774 C CA . LEU A 1 95 ? 14.357 8.752 -22.619 1.00 88.94 95 LEU A CA 1
ATOM 775 C C . LEU A 1 95 ? 12.862 8.427 -22.469 1.00 88.94 95 LEU A C 1
ATOM 777 O O . LEU A 1 95 ? 12.353 8.347 -21.350 1.00 88.94 95 LEU A O 1
ATOM 781 N N . ALA A 1 96 ? 12.177 8.171 -23.587 1.00 89.62 96 ALA A N 1
ATOM 782 C CA . ALA A 1 96 ? 10.782 7.745 -23.600 1.00 89.62 96 ALA A CA 1
ATOM 783 C C . ALA A 1 96 ? 10.583 6.380 -22.918 1.00 89.62 96 ALA A C 1
ATOM 785 O O . ALA A 1 96 ? 9.621 6.217 -22.173 1.00 89.62 96 ALA A O 1
ATOM 786 N N . ALA A 1 97 ? 11.494 5.419 -23.104 1.00 88.00 97 ALA A N 1
ATOM 787 C CA . ALA A 1 97 ? 11.424 4.106 -22.461 1.00 88.00 97 ALA A CA 1
ATOM 788 C C . ALA A 1 97 ? 11.621 4.186 -20.940 1.00 88.00 97 ALA A C 1
ATOM 790 O O . ALA A 1 97 ? 10.865 3.561 -20.195 1.00 88.00 97 ALA A O 1
ATOM 791 N N . ILE A 1 98 ? 12.569 5.004 -20.471 1.00 88.69 98 ILE A N 1
ATOM 792 C CA . ILE A 1 98 ? 12.764 5.271 -19.036 1.00 88.69 98 ILE A CA 1
ATOM 793 C C . ILE A 1 98 ? 11.513 5.935 -18.447 1.00 88.69 98 ILE A C 1
ATOM 795 O O . ILE A 1 98 ? 11.000 5.496 -17.416 1.00 88.69 98 ILE A O 1
ATOM 799 N N . GLY A 1 99 ? 10.984 6.960 -19.124 1.00 90.56 99 GLY A N 1
ATOM 800 C CA . GLY A 1 99 ? 9.746 7.628 -18.721 1.00 90.56 99 GLY A CA 1
ATOM 801 C C . GLY A 1 99 ? 8.555 6.669 -18.676 1.00 90.56 99 GLY A C 1
ATOM 802 O O . GLY A 1 99 ? 7.790 6.681 -17.714 1.00 90.56 99 GLY A O 1
ATOM 803 N N . CYS A 1 100 ? 8.438 5.786 -19.669 1.00 90.56 100 CYS A N 1
ATOM 804 C CA . CYS A 1 100 ? 7.408 4.755 -19.727 1.00 90.56 100 CYS A CA 1
ATOM 805 C C . CYS A 1 100 ? 7.518 3.794 -18.538 1.00 90.56 100 CYS A C 1
ATOM 807 O O . CYS A 1 100 ? 6.524 3.581 -17.855 1.00 90.56 100 CYS A O 1
ATOM 809 N N . GLY A 1 101 ? 8.713 3.286 -18.216 1.00 88.25 101 GLY A N 1
ATOM 810 C CA . GLY A 1 101 ? 8.922 2.400 -17.064 1.00 88.25 101 GLY A CA 1
ATOM 811 C C . GLY A 1 101 ? 8.541 3.039 -15.730 1.00 88.25 101 GLY A C 1
ATOM 812 O O . GLY A 1 101 ? 7.866 2.411 -14.912 1.00 88.25 101 GLY A O 1
ATOM 813 N N . LEU A 1 102 ? 8.893 4.312 -15.532 1.00 87.94 102 LEU A N 1
ATOM 814 C CA . LEU A 1 102 ? 8.499 5.067 -14.339 1.00 87.94 102 LEU A CA 1
ATOM 815 C C . LEU A 1 102 ? 6.979 5.256 -14.255 1.00 87.94 102 LEU A C 1
ATOM 817 O O . LEU A 1 102 ? 6.386 5.005 -13.204 1.00 87.94 102 LEU A O 1
ATOM 821 N N . LEU A 1 103 ? 6.340 5.659 -15.356 1.00 90.56 103 LEU A N 1
ATOM 822 C CA . LEU A 1 103 ? 4.886 5.831 -15.419 1.00 90.56 103 LEU A CA 1
ATOM 823 C C . LEU A 1 103 ? 4.149 4.514 -15.176 1.00 90.56 103 LEU A C 1
ATOM 825 O O . LEU A 1 103 ? 3.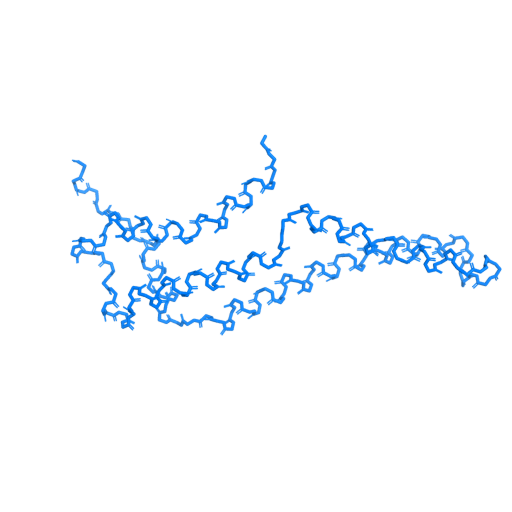165 4.495 -14.441 1.00 90.56 103 LEU A O 1
ATOM 829 N N . LEU A 1 104 ? 4.642 3.412 -15.737 1.00 88.12 104 LEU A N 1
ATOM 830 C CA . LEU A 1 104 ? 4.060 2.081 -15.586 1.00 88.12 104 LEU A CA 1
ATOM 831 C C . LEU A 1 104 ? 4.138 1.619 -14.127 1.00 88.12 104 LEU A C 1
ATOM 833 O O . LEU A 1 104 ? 3.145 1.151 -13.572 1.00 88.12 104 LEU A O 1
ATOM 837 N N . GLY A 1 105 ? 5.274 1.841 -13.463 1.00 84.69 105 GLY A N 1
ATOM 838 C CA . GLY A 1 105 ? 5.422 1.560 -12.037 1.00 84.69 105 GLY A CA 1
ATOM 839 C C . GLY A 1 105 ? 4.475 2.387 -11.157 1.00 84.69 105 GLY A C 1
ATOM 840 O O . GLY A 1 105 ? 3.840 1.842 -10.251 1.00 84.69 105 GLY A O 1
ATOM 841 N N . LEU A 1 106 ? 4.326 3.689 -11.435 1.00 86.06 106 LEU A N 1
ATOM 842 C CA . LEU A 1 106 ? 3.372 4.552 -10.723 1.00 86.06 106 LEU A CA 1
ATOM 843 C C . LEU A 1 106 ? 1.921 4.123 -10.964 1.00 86.06 106 LEU A C 1
ATOM 845 O O . LEU A 1 106 ? 1.123 4.094 -10.025 1.00 86.06 106 LEU A O 1
ATOM 849 N N . PHE A 1 107 ? 1.589 3.756 -12.199 1.00 87.94 107 PHE A N 1
ATOM 850 C CA . PHE A 1 107 ? 0.260 3.296 -12.579 1.00 87.94 107 PHE A CA 1
ATOM 851 C C . PHE A 1 107 ? -0.119 2.003 -11.850 1.00 87.94 107 PHE A C 1
ATOM 853 O O . PHE A 1 107 ? -1.179 1.938 -11.232 1.00 87.94 107 PHE A O 1
ATOM 860 N N . ILE A 1 108 ? 0.773 1.008 -11.832 1.00 84.06 108 ILE A N 1
ATOM 861 C CA . ILE A 1 108 ? 0.556 -0.251 -11.106 1.00 84.06 108 ILE A CA 1
ATOM 862 C C . ILE A 1 108 ? 0.394 0.001 -9.605 1.00 84.06 108 ILE A C 1
ATOM 864 O O . ILE A 1 108 ? -0.536 -0.532 -9.001 1.00 84.06 108 ILE A O 1
ATOM 868 N N . LYS A 1 109 ? 1.226 0.862 -9.004 1.00 81.25 109 LYS A N 1
ATOM 869 C CA . LYS A 1 109 ? 1.079 1.231 -7.588 1.00 81.25 109 LYS A CA 1
ATOM 870 C C . LYS A 1 109 ? -0.289 1.860 -7.304 1.00 81.25 109 LYS A C 1
ATOM 872 O O . LYS A 1 109 ? -0.931 1.520 -6.311 1.00 81.25 109 LYS A O 1
ATOM 877 N N . GLY A 1 110 ? -0.755 2.742 -8.187 1.00 84.94 110 GLY A N 1
ATOM 878 C CA . GLY A 1 110 ? -2.091 3.330 -8.107 1.00 84.94 110 GLY A CA 1
ATOM 879 C C . GLY A 1 110 ? -3.204 2.284 -8.199 1.00 84.94 110 GLY A C 1
ATOM 880 O O . GLY A 1 110 ? -4.117 2.289 -7.373 1.00 84.94 110 GLY A O 1
ATOM 881 N N . LEU A 1 111 ? -3.106 1.353 -9.153 1.00 84.38 111 LEU A N 1
ATOM 882 C CA . LEU A 1 111 ? -4.081 0.274 -9.330 1.00 84.38 111 LEU A CA 1
ATOM 883 C C . LEU A 1 111 ? -4.162 -0.645 -8.111 1.00 84.38 111 LEU A C 1
ATOM 885 O O . LEU A 1 111 ? -5.265 -0.956 -7.671 1.00 84.38 111 LEU A O 1
ATOM 889 N N . VAL A 1 112 ? -3.027 -1.046 -7.533 1.00 80.62 112 VAL A N 1
ATOM 890 C CA . VAL A 1 112 ? -3.004 -1.888 -6.325 1.00 80.62 112 VAL A CA 1
ATOM 891 C C . VAL A 1 112 ? -3.714 -1.180 -5.169 1.00 80.62 112 VAL A C 1
ATOM 893 O O . VAL A 1 112 ? -4.643 -1.743 -4.589 1.00 80.62 112 VAL A O 1
ATOM 896 N N . ARG A 1 113 ? -3.380 0.091 -4.906 1.00 78.19 113 ARG A N 1
ATOM 897 C CA . ARG A 1 113 ? -4.068 0.901 -3.883 1.00 78.19 113 ARG A CA 1
ATOM 898 C C . ARG A 1 113 ? -5.570 1.009 -4.126 1.00 78.19 113 ARG A C 1
ATOM 900 O O . ARG A 1 113 ? -6.361 0.956 -3.182 1.00 78.19 113 ARG A O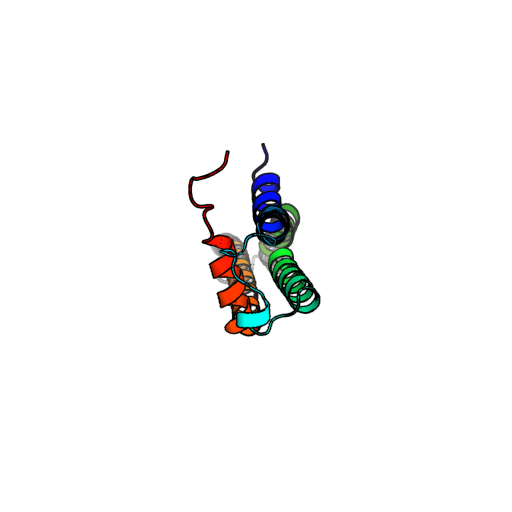 1
ATOM 907 N N . MET A 1 114 ? -5.971 1.168 -5.385 1.00 77.69 114 MET A N 1
ATOM 908 C CA . MET A 1 114 ? -7.375 1.253 -5.774 1.00 77.69 114 MET A CA 1
ATOM 909 C C . MET A 1 114 ? -8.106 -0.076 -5.550 1.00 77.69 114 MET A C 1
ATOM 911 O O . MET A 1 114 ? -9.210 -0.070 -5.011 1.00 77.69 114 MET A O 1
ATOM 915 N N . ILE A 1 115 ? -7.491 -1.208 -5.904 1.00 78.19 115 ILE A N 1
ATOM 916 C CA . ILE A 1 115 ? -8.045 -2.552 -5.688 1.00 78.19 115 ILE A CA 1
ATOM 917 C C . ILE A 1 115 ? -8.213 -2.835 -4.195 1.00 78.19 115 ILE A C 1
ATOM 919 O O . ILE A 1 115 ? -9.274 -3.312 -3.794 1.00 78.19 115 ILE A O 1
ATOM 923 N N . ILE A 1 116 ? -7.211 -2.505 -3.375 1.00 75.69 116 ILE A N 1
ATOM 924 C CA . ILE A 1 116 ? -7.276 -2.647 -1.913 1.00 75.69 116 ILE A CA 1
ATOM 925 C C . ILE A 1 116 ? -8.431 -1.805 -1.372 1.00 75.69 116 ILE A C 1
ATOM 927 O O . ILE A 1 116 ? -9.331 -2.331 -0.723 1.00 75.69 116 ILE A O 1
ATOM 931 N N . SER A 1 117 ? -8.478 -0.521 -1.733 1.00 72.94 117 SER A N 1
ATOM 932 C CA . SER A 1 117 ? -9.546 0.390 -1.303 1.00 72.94 117 SER A CA 1
ATOM 933 C C . SER A 1 117 ? -10.933 -0.108 -1.716 1.00 72.94 117 SER A C 1
ATOM 935 O O . SER A 1 117 ? -11.888 -0.007 -0.949 1.00 72.94 117 SER A O 1
ATOM 937 N N . TYR A 1 118 ? -11.057 -0.661 -2.922 1.00 75.44 118 TYR A N 1
ATOM 938 C CA . TYR A 1 118 ? -12.303 -1.230 -3.416 1.00 75.44 118 TYR A CA 1
ATOM 939 C C . TYR A 1 118 ? -12.701 -2.499 -2.656 1.00 75.44 118 TYR A C 1
ATOM 941 O O . TYR A 1 118 ? -13.856 -2.623 -2.256 1.00 75.44 118 TYR A O 1
ATOM 949 N N . ARG A 1 119 ? -11.767 -3.428 -2.419 1.00 71.12 119 ARG A N 1
ATOM 950 C CA . ARG A 1 119 ? -12.032 -4.662 -1.663 1.00 71.12 119 ARG A CA 1
ATOM 951 C C . ARG A 1 119 ? -12.412 -4.375 -0.216 1.00 71.12 119 ARG A C 1
ATOM 953 O O . ARG A 1 119 ? -13.409 -4.923 0.239 1.00 71.12 119 ARG A O 1
ATOM 960 N N . VAL A 1 120 ? -11.701 -3.464 0.451 1.00 71.81 120 VAL A N 1
ATOM 961 C CA . VAL A 1 120 ? -12.042 -3.011 1.809 1.00 71.81 120 VAL A CA 1
ATOM 962 C C . VAL A 1 120 ? -13.448 -2.409 1.834 1.00 71.81 120 VAL A C 1
ATOM 964 O O . VAL A 1 120 ? -14.261 -2.785 2.668 1.00 71.81 120 VAL A O 1
ATOM 967 N N . ARG A 1 121 ? -13.786 -1.532 0.878 1.00 69.06 121 ARG A N 1
ATOM 968 C CA . ARG A 1 121 ? -15.136 -0.943 0.781 1.00 69.06 121 ARG A CA 1
ATOM 969 C C . ARG A 1 121 ? -16.223 -1.961 0.454 1.00 69.06 121 ARG A C 1
ATOM 971 O O . ARG A 1 121 ? -17.361 -1.766 0.856 1.00 69.06 121 ARG A O 1
ATOM 978 N N . LYS A 1 122 ? -15.901 -3.010 -0.302 1.00 72.88 122 LYS A N 1
ATOM 979 C CA . LYS A 1 122 ? -16.850 -4.071 -0.652 1.00 72.88 122 LYS A CA 1
ATOM 980 C C . LYS A 1 122 ? -17.136 -4.995 0.532 1.00 72.88 122 LYS A C 1
ATOM 982 O O . LYS A 1 122 ? -18.249 -5.498 0.624 1.00 72.88 122 LYS A O 1
ATOM 987 N N . MET A 1 123 ? -16.150 -5.218 1.400 1.00 63.41 123 MET A N 1
ATOM 988 C CA . MET A 1 123 ? -16.335 -5.961 2.647 1.00 63.41 123 MET A CA 1
ATOM 989 C C . MET A 1 123 ? -16.961 -5.125 3.761 1.00 63.41 123 MET A C 1
ATOM 991 O O . MET A 1 123 ? -17.380 -5.711 4.744 1.00 63.41 123 MET A O 1
ATOM 995 N N . ALA A 1 124 ? -17.046 -3.798 3.617 1.00 62.84 124 ALA A N 1
ATOM 996 C CA . ALA A 1 124 ? -17.581 -2.914 4.645 1.00 62.84 124 ALA A CA 1
ATOM 997 C C . ALA A 1 124 ? -19.023 -3.288 5.027 1.00 62.84 124 ALA A C 1
ATOM 999 O O . ALA A 1 124 ? -19.982 -2.942 4.327 1.00 62.84 124 ALA A O 1
ATOM 1000 N N . ASP A 1 125 ? -19.165 -3.976 6.158 1.00 69.88 125 ASP A N 1
ATOM 1001 C CA . ASP A 1 125 ? -20.446 -4.197 6.809 1.00 69.88 125 ASP A CA 1
ATOM 1002 C C . ASP A 1 125 ? -20.716 -3.020 7.751 1.00 69.88 125 ASP A C 1
ATOM 1004 O O . ASP A 1 125 ? -19.923 -2.704 8.643 1.00 69.88 125 ASP A O 1
ATOM 1008 N N . ARG A 1 126 ? -21.855 -2.350 7.542 1.00 69.44 126 ARG A N 1
ATOM 1009 C CA . ARG A 1 126 ? -22.250 -1.180 8.334 1.00 69.44 126 ARG A CA 1
ATOM 1010 C C . ARG A 1 126 ? -22.370 -1.491 9.822 1.00 69.44 126 ARG A C 1
ATOM 1012 O O . ARG A 1 126 ? -22.120 -0.593 10.620 1.00 69.44 126 ARG A O 1
ATOM 1019 N N . HIS A 1 127 ? -22.765 -2.706 10.195 1.00 69.88 127 HIS A N 1
ATOM 1020 C CA . HIS A 1 127 ? -22.921 -3.082 11.597 1.00 69.88 127 HIS A CA 1
ATOM 1021 C C . HIS A 1 127 ? -21.555 -3.295 12.260 1.00 69.88 127 HIS A C 1
ATOM 1023 O O . HIS A 1 127 ? -21.298 -2.717 13.317 1.00 69.88 127 HIS A O 1
ATOM 1029 N N . MET A 1 128 ? -20.645 -4.016 11.597 1.00 75.25 128 MET A N 1
ATOM 1030 C CA . MET A 1 128 ? -19.283 -4.256 12.096 1.00 75.25 128 MET A CA 1
ATOM 1031 C C . MET A 1 128 ? -18.441 -2.991 12.159 1.00 75.25 128 MET A C 1
ATOM 1033 O O . MET A 1 128 ? -17.805 -2.729 13.178 1.00 75.25 128 MET A O 1
ATOM 1037 N N . ASP A 1 129 ? -18.471 -2.159 11.119 1.00 77.38 129 ASP A N 1
ATOM 1038 C CA . ASP A 1 129 ? -17.717 -0.906 11.129 1.00 77.38 129 ASP A CA 1
ATOM 1039 C C . ASP A 1 129 ? -18.269 0.078 12.181 1.00 77.38 129 ASP A C 1
ATOM 1041 O O . ASP A 1 129 ? -17.500 0.846 12.763 1.00 77.38 129 ASP A O 1
ATOM 1045 N N . ALA A 1 130 ? -19.575 0.050 12.480 1.00 78.44 130 ALA A N 1
ATOM 1046 C CA . ALA A 1 130 ? -20.162 0.856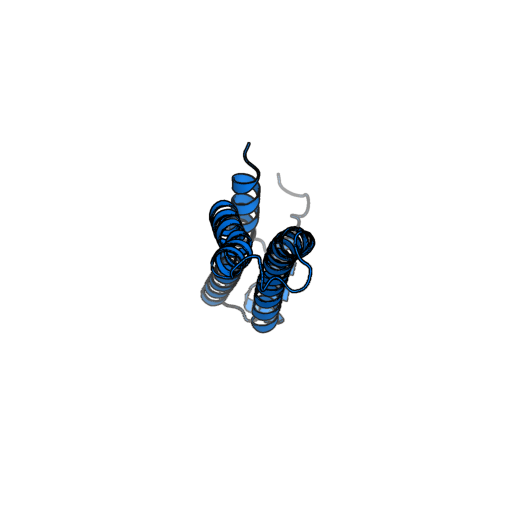 13.553 1.00 78.44 130 ALA A CA 1
ATOM 1047 C C . ALA A 1 130 ? -19.702 0.397 14.945 1.00 78.44 130 ALA A C 1
ATOM 1049 O O . ALA A 1 130 ? -19.363 1.241 15.776 1.00 78.44 130 ALA A O 1
ATOM 1050 N N . TYR A 1 131 ? -19.640 -0.915 15.185 1.00 79.44 131 TYR A N 1
ATOM 1051 C CA . TYR A 1 131 ? -19.128 -1.469 16.438 1.00 79.44 131 TYR A CA 1
ATOM 1052 C C . TYR A 1 131 ? -17.636 -1.178 16.624 1.00 79.44 131 TYR A C 1
ATOM 1054 O O . TYR A 1 131 ? -17.227 -0.656 17.659 1.00 79.44 131 TYR A O 1
ATOM 1062 N N . ILE A 1 132 ? -16.824 -1.429 15.593 1.00 79.94 132 ILE A N 1
ATOM 1063 C CA . ILE A 1 132 ? -15.380 -1.170 15.628 1.00 79.94 132 ILE A CA 1
ATOM 1064 C C . ILE A 1 132 ? -15.100 0.312 15.889 1.00 79.94 132 ILE A C 1
ATOM 1066 O O . ILE A 1 132 ? -14.246 0.636 16.711 1.00 79.94 132 ILE A O 1
ATOM 1070 N N . ASN A 1 133 ? -15.840 1.221 15.247 1.00 80.50 133 ASN A N 1
ATOM 1071 C CA . ASN A 1 133 ? -15.704 2.650 15.522 1.00 80.50 133 ASN A CA 1
ATOM 1072 C C . ASN A 1 133 ? -16.094 3.002 16.960 1.00 80.50 133 ASN A C 1
ATOM 1074 O O . ASN A 1 133 ? -15.370 3.772 17.581 1.00 80.50 133 ASN A O 1
ATOM 1078 N N . ALA A 1 134 ? -17.170 2.423 17.504 1.00 79.62 134 ALA A N 1
ATOM 1079 C CA . ALA A 1 134 ? -17.581 2.656 18.888 1.00 79.62 134 ALA A CA 1
ATOM 1080 C C . ALA A 1 134 ? -16.510 2.192 19.893 1.00 79.62 134 ALA A C 1
ATOM 1082 O O . ALA A 1 134 ? -16.179 2.926 20.824 1.00 79.62 134 ALA A O 1
ATOM 1083 N N . VAL A 1 135 ? -15.911 1.017 19.666 1.00 81.44 135 VAL A N 1
ATOM 1084 C CA . VAL A 1 135 ? -14.794 0.490 20.469 1.00 81.44 135 VAL A CA 1
ATOM 1085 C C . VAL A 1 135 ? -13.560 1.387 20.354 1.00 81.44 135 VAL A C 1
ATOM 1087 O O . VAL A 1 135 ? -12.923 1.714 21.356 1.00 81.44 135 VAL A O 1
ATOM 1090 N N . LEU A 1 136 ? -13.210 1.831 19.145 1.00 80.44 136 LEU A N 1
ATOM 1091 C CA . LEU A 1 136 ? -12.058 2.707 18.929 1.00 80.44 136 LEU A CA 1
ATOM 1092 C C . LEU A 1 136 ? -12.265 4.101 19.529 1.00 80.44 136 LEU A C 1
ATOM 1094 O O . LEU A 1 136 ? -11.306 4.650 20.068 1.00 80.44 136 LEU A O 1
ATOM 1098 N N . SER A 1 137 ? -13.484 4.641 19.511 1.00 80.81 137 SER A N 1
ATOM 1099 C CA . SER A 1 137 ? -13.825 5.928 20.130 1.00 80.81 137 SER A CA 1
ATOM 1100 C C . SER A 1 137 ? -14.044 5.857 21.639 1.00 80.81 137 SER A C 1
ATOM 1102 O O . SER A 1 137 ? -14.170 6.899 22.270 1.00 80.81 137 SER A O 1
ATOM 1104 N N . TYR A 1 138 ? -14.117 4.656 22.221 1.00 77.94 138 TYR A N 1
ATOM 1105 C CA . TYR A 1 138 ? -14.292 4.503 23.659 1.00 77.94 138 TYR A CA 1
ATOM 1106 C C . TYR A 1 138 ? -13.054 5.032 24.394 1.00 77.94 138 TYR A C 1
ATOM 1108 O O . TYR A 1 138 ? -11.954 4.473 24.274 1.00 77.94 138 TYR A O 1
ATOM 1116 N N . GLU A 1 139 ? -13.246 6.117 25.135 1.00 76.62 139 GLU A N 1
ATOM 1117 C CA . GLU A 1 139 ? -12.322 6.619 26.143 1.00 76.62 139 GLU A CA 1
ATOM 1118 C C . GLU A 1 139 ? -12.904 6.263 27.514 1.00 76.62 139 GLU A C 1
ATOM 1120 O O . GLU A 1 139 ? -14.079 6.545 27.757 1.00 76.62 139 GLU A O 1
ATOM 1125 N N . PRO A 1 140 ? -12.129 5.623 28.404 1.00 67.25 140 PRO A N 1
ATOM 1126 C CA . PRO A 1 140 ? -12.610 5.343 29.747 1.00 67.25 140 PRO A CA 1
ATOM 1127 C C . PRO A 1 140 ? -12.921 6.671 30.443 1.00 67.25 140 PRO A C 1
ATOM 1129 O O . PRO A 1 140 ? -12.064 7.557 30.489 1.00 67.25 140 PRO A O 1
ATOM 1132 N N . SER A 1 141 ? -14.128 6.812 30.995 1.00 64.12 141 SER A N 1
ATOM 1133 C CA . SER A 1 141 ? -14.431 7.910 31.913 1.00 64.12 141 SER A CA 1
ATOM 1134 C C . SER A 1 141 ? -13.375 7.915 33.019 1.00 64.12 141 SER A C 1
ATOM 1136 O O . SER A 1 141 ? -13.050 6.862 33.564 1.00 64.12 141 SER A O 1
ATOM 1138 N N . SER A 1 142 ? -12.800 9.085 33.291 1.00 55.88 142 SER A N 1
ATOM 1139 C CA . SER A 1 142 ? -11.636 9.335 34.153 1.00 55.88 142 SER A CA 1
ATOM 1140 C C . SER A 1 142 ? -11.881 9.100 35.651 1.00 55.88 142 SER A C 1
ATOM 1142 O O . SER A 1 142 ? -11.367 9.830 36.494 1.00 55.88 142 SER A O 1
ATOM 1144 N N . GLU A 1 143 ? -12.689 8.109 35.992 1.00 53.09 143 GLU A N 1
ATOM 1145 C CA . GLU A 1 143 ? -12.969 7.686 37.352 1.00 53.09 143 GLU A CA 1
ATOM 1146 C C . GLU A 1 143 ? -12.490 6.236 37.461 1.00 53.09 143 GLU A C 1
ATOM 1148 O O . GLU A 1 143 ? -12.945 5.376 36.710 1.00 53.09 143 GLU A O 1
ATOM 1153 N N . GLU A 1 144 ? -11.543 6.001 38.373 1.00 51.53 144 GLU A N 1
ATOM 1154 C CA . GLU A 1 144 ? -10.893 4.716 38.692 1.00 51.53 144 GLU A CA 1
ATOM 1155 C C . GLU A 1 144 ? -9.622 4.393 37.871 1.00 51.53 144 GLU A C 1
ATOM 1157 O O . GLU A 1 144 ? -9.555 3.430 37.100 1.00 51.53 144 GLU A O 1
ATOM 1162 N N . GLU A 1 145 ? -8.589 5.226 38.077 1.00 44.00 145 GLU A N 1
ATOM 1163 C CA . GLU A 1 145 ? -7.202 4.744 38.263 1.00 44.00 145 GLU A CA 1
ATOM 1164 C C . GLU A 1 145 ? -7.021 4.182 39.681 1.00 44.00 145 GLU A C 1
ATOM 1166 O O . GLU A 1 145 ? -7.569 4.796 40.629 1.00 44.00 145 GLU A O 1
#

Sequence (145 aa):
MKLNELEVKLIDDFSHQVTRKIDKYGDRPDFPNMDVYRIDRQELDGYLFDKQAILDMEGSPRSQYTLFGILAVIPILVLSAIPEENWPWGNLTVLAAIGCGLLLGLFIKGLVRMIISYRVRKMADRHMDAYINAVLSYEPSSEEE

Foldseek 3Di:
DDVLVVVVCVLVCQLVVLVVLCVVCVPPPPADDCVVLPHDPVRLNVLSVVLSVLVCVLPTVVVLVVVLVVQLCVLVVVVVVDPLVPQPVRPVSNVVSNVVSNVRSVVVNVVSVVVSVVVSVVSDDVSSVVNSVSSVPDDPDPPDD

pLDDT: mean 76.4, std 11.92, range [32.72, 90.56]